Protein AF-A0A1Y5D5D2-F1 (afdb_monomer_lite)

Foldseek 3Di:
DDADDPDPPFQVQAPPHNVQCVVQVVQLVVLQVPDDDDPDDVVVVLVVSCVRGDFRKAFADDCPVVDDPLPQWDWDADPNDIDGRFHFRIKTFSFDPDDDPDDDTQRWIWTWGWDDDPPDTHIHTDHTHGDD

Radius of gyration: 14.89 Å; chains: 1; bounding box: 37×31×40 Å

pLDDT: mean 78.67, std 15.68, range [35.5, 94.69]

Structure (mmCIF, N/CA/C/O backbone):
data_AF-A0A1Y5D5D2-F1
#
_entry.id   AF-A0A1Y5D5D2-F1
#
loop_
_atom_site.group_PDB
_atom_site.id
_atom_site.type_symbol
_atom_site.label_atom_id
_atom_site.label_alt_id
_atom_site.label_comp_id
_atom_site.label_asym_id
_atom_site.label_entity_id
_atom_site.label_seq_id
_atom_site.pdbx_PDB_ins_code
_atom_site.Cartn_x
_atom_site.Cartn_y
_atom_site.Cartn_z
_atom_site.occupancy
_atom_site.B_iso_or_equiv
_atom_site.auth_seq_id
_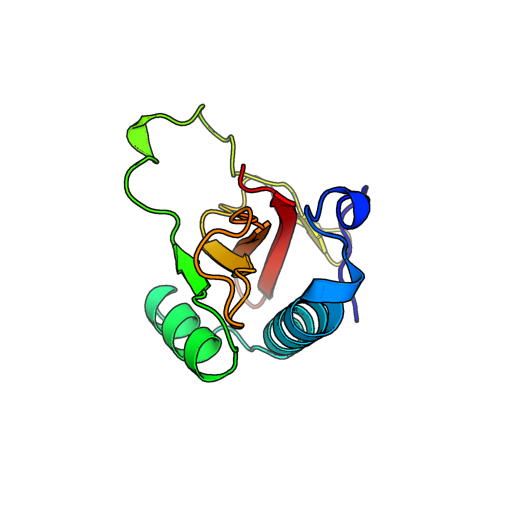atom_site.auth_comp_id
_atom_site.auth_asym_id
_atom_site.auth_atom_id
_atom_site.pdbx_PDB_model_num
ATOM 1 N N . MET A 1 1 ? 0.577 -15.605 4.295 1.00 35.50 1 MET A N 1
ATOM 2 C CA . MET A 1 1 ? 0.179 -14.408 3.522 1.00 35.50 1 MET A CA 1
ATOM 3 C C . MET A 1 1 ? -1.317 -14.503 3.240 1.00 35.50 1 MET A C 1
ATOM 5 O O . MET A 1 1 ? -1.724 -15.475 2.620 1.00 35.50 1 MET A O 1
ATOM 9 N N . GLN A 1 2 ? -2.148 -13.591 3.756 1.00 36.06 2 GLN A N 1
ATOM 10 C CA . GLN A 1 2 ? -3.594 -13.564 3.465 1.00 36.06 2 GLN A CA 1
ATOM 11 C C . GLN A 1 2 ? -3.929 -12.269 2.717 1.00 36.06 2 GLN A C 1
ATOM 13 O O . GLN A 1 2 ? -4.429 -11.311 3.297 1.00 36.06 2 GLN A O 1
ATOM 18 N N . LEU A 1 3 ? -3.606 -12.245 1.425 1.00 41.50 3 LEU A N 1
ATOM 19 C CA . LEU A 1 3 ? -4.071 -11.237 0.475 1.00 41.50 3 LEU A CA 1
ATOM 20 C C . LEU A 1 3 ? -5.254 -11.856 -0.274 1.00 41.50 3 LEU A C 1
ATOM 22 O O . LEU A 1 3 ? -5.054 -12.801 -1.028 1.00 41.50 3 LEU A O 1
ATOM 26 N N . TYR A 1 4 ? -6.476 -11.377 -0.033 1.00 46.34 4 TYR A N 1
ATOM 27 C CA . TYR A 1 4 ? -7.672 -11.906 -0.694 1.00 46.34 4 TYR A CA 1
ATOM 28 C C . TYR A 1 4 ? -8.540 -10.767 -1.238 1.00 46.34 4 TYR A C 1
ATOM 30 O O . TYR A 1 4 ? -9.235 -10.077 -0.494 1.00 46.34 4 TYR A O 1
ATOM 38 N N . TYR A 1 5 ? -8.504 -10.605 -2.561 1.00 46.59 5 TYR A N 1
ATOM 39 C CA . TYR A 1 5 ? -9.561 -9.984 -3.356 1.00 46.59 5 TYR A CA 1
ATOM 40 C C . TYR A 1 5 ? -10.028 -11.013 -4.391 1.00 46.59 5 TYR A C 1
ATOM 42 O O . TYR A 1 5 ? -9.233 -11.844 -4.831 1.00 46.59 5 TYR A O 1
ATOM 50 N N . LYS A 1 6 ? -11.318 -10.976 -4.740 1.00 42.75 6 LYS A N 1
ATOM 51 C CA . LYS A 1 6 ? -12.017 -12.026 -5.500 1.00 42.75 6 LYS A CA 1
ATOM 52 C C . LYS A 1 6 ? -11.448 -12.258 -6.909 1.00 42.75 6 LYS A C 1
ATOM 54 O O . LYS A 1 6 ? -11.594 -13.358 -7.412 1.00 42.75 6 LYS A O 1
ATOM 59 N N . ASP A 1 7 ? -10.713 -11.291 -7.464 1.00 45.25 7 ASP A N 1
ATOM 60 C CA . ASP A 1 7 ? -10.066 -11.393 -8.776 1.00 45.25 7 ASP A CA 1
ATOM 61 C C . ASP A 1 7 ? -8.661 -10.762 -8.765 1.00 45.25 7 ASP A C 1
ATOM 63 O O . ASP A 1 7 ? -8.408 -9.744 -9.414 1.00 45.25 7 ASP A O 1
ATOM 67 N N . PHE A 1 8 ? -7.710 -11.335 -8.018 1.00 52.88 8 PHE A N 1
ATOM 68 C CA . PHE A 1 8 ? -6.298 -10.937 -8.129 1.00 52.88 8 PHE A CA 1
ATOM 69 C C . PHE A 1 8 ? -5.690 -11.466 -9.446 1.00 52.88 8 PHE A C 1
ATOM 71 O O . PHE A 1 8 ? -4.827 -12.336 -9.455 1.00 52.88 8 PHE A O 1
ATOM 78 N N . ASN A 1 9 ? -6.166 -10.945 -10.581 1.00 50.12 9 ASN A N 1
ATOM 79 C CA . ASN A 1 9 ? -5.672 -11.236 -11.931 1.00 50.12 9 ASN A CA 1
ATOM 80 C C . ASN A 1 9 ? -5.053 -9.981 -12.580 1.00 50.12 9 ASN A C 1
ATOM 82 O O . ASN A 1 9 ? -5.263 -9.699 -13.758 1.00 50.12 9 ASN A O 1
ATOM 86 N N . SER A 1 10 ? -4.339 -9.169 -11.788 1.00 60.34 10 SER A N 1
ATOM 87 C CA . SER A 1 10 ? -3.705 -7.931 -12.274 1.00 60.34 10 SER A CA 1
ATOM 88 C C . SER A 1 10 ? -2.182 -8.019 -12.422 1.00 60.34 10 SER A C 1
ATOM 90 O O . SER A 1 10 ? -1.585 -7.099 -12.967 1.00 60.34 10 SER A O 1
ATOM 92 N N . LEU A 1 11 ? -1.526 -9.127 -12.050 1.00 68.44 11 LEU A N 1
ATOM 93 C CA . LEU A 1 11 ? -0.080 -9.275 -12.304 1.00 68.44 11 LEU A CA 1
ATOM 94 C C . LEU A 1 11 ? 0.249 -9.270 -13.808 1.00 68.44 11 LEU A C 1
ATOM 96 O O . LEU A 1 11 ? 1.278 -8.736 -14.212 1.00 68.44 11 LEU A O 1
ATOM 100 N N . SER A 1 12 ? -0.667 -9.768 -14.644 1.00 68.69 12 SER A N 1
ATOM 101 C CA . SER A 1 12 ? -0.599 -9.664 -16.110 1.00 68.69 12 SER A CA 1
ATOM 102 C C . SER A 1 12 ? -0.701 -8.223 -16.631 1.00 68.69 12 SER A C 1
ATOM 104 O O . SER A 1 12 ? -0.326 -7.955 -17.768 1.00 68.69 12 SER A O 1
ATOM 106 N N . LYS A 1 13 ? -1.177 -7.278 -15.807 1.00 72.38 13 LYS A N 1
ATOM 107 C CA . LYS A 1 13 ? -1.308 -5.849 -16.137 1.00 72.38 13 LYS A CA 1
ATOM 108 C C . LYS A 1 13 ? -0.064 -5.033 -15.779 1.00 72.38 13 LYS A C 1
ATOM 110 O O . LYS A 1 13 ? -0.071 -3.814 -15.959 1.00 72.38 13 LYS A O 1
ATOM 115 N N . VAL A 1 14 ? 0.986 -5.668 -15.255 1.00 79.38 14 VAL A N 1
ATOM 116 C CA . VAL A 1 14 ? 2.289 -5.030 -15.032 1.00 79.38 14 VAL A CA 1
ATOM 117 C C . VAL A 1 14 ? 2.975 -4.867 -16.388 1.00 79.38 14 VAL A C 1
ATOM 119 O O . VAL A 1 14 ? 3.454 -5.838 -16.980 1.00 79.38 14 VAL A O 1
ATOM 122 N N . LYS A 1 15 ? 3.010 -3.634 -16.905 1.00 78.00 15 LYS A N 1
ATOM 123 C CA . LYS A 1 15 ? 3.714 -3.341 -18.161 1.00 78.00 15 LYS A CA 1
ATOM 124 C C . LYS A 1 15 ? 5.218 -3.537 -17.983 1.00 78.00 15 LYS A C 1
ATOM 126 O O . LYS A 1 15 ? 5.745 -3.268 -16.909 1.00 78.00 15 LYS A O 1
ATOM 131 N N . GLY A 1 16 ? 5.894 -4.013 -19.025 1.00 75.06 16 GLY A N 1
ATOM 132 C CA . GLY A 1 16 ? 7.308 -4.382 -18.945 1.00 75.06 16 GLY A CA 1
ATOM 133 C C . GLY A 1 16 ? 7.560 -5.747 -18.296 1.00 75.06 16 GLY A C 1
ATOM 134 O O . GLY A 1 16 ? 8.711 -6.142 -18.190 1.00 75.06 16 GLY A O 1
ATOM 135 N N . GLY A 1 17 ? 6.511 -6.485 -17.909 1.00 76.25 17 GLY A N 1
ATOM 136 C CA . GLY A 1 17 ? 6.599 -7.852 -17.394 1.00 76.25 17 GLY A CA 1
ATOM 137 C C . GLY A 1 17 ? 6.779 -7.920 -15.877 1.00 76.25 17 GLY A C 1
ATOM 138 O O . GLY A 1 17 ? 7.669 -7.293 -15.308 1.00 76.25 17 GLY A O 1
ATOM 139 N N . PHE A 1 18 ? 5.953 -8.737 -15.214 1.00 79.62 18 PHE A N 1
ATOM 140 C CA . PHE A 1 18 ? 5.987 -8.935 -13.758 1.00 79.62 18 PHE A CA 1
ATOM 141 C C . PHE A 1 18 ? 7.379 -9.311 -13.229 1.00 79.62 18 PHE A C 1
ATOM 143 O O . PHE A 1 18 ? 7.778 -8.808 -12.184 1.00 79.62 18 PHE A O 1
ATOM 150 N N . GLN A 1 19 ? 8.139 -10.129 -13.966 1.00 80.00 19 GLN A N 1
ATOM 151 C CA . GLN A 1 19 ? 9.483 -10.570 -13.569 1.00 80.00 19 GLN A CA 1
ATOM 152 C C . GLN A 1 19 ? 10.455 -9.420 -13.261 1.00 80.00 19 GLN A C 1
ATOM 154 O O . GLN A 1 19 ? 11.325 -9.581 -12.412 1.00 80.00 19 GLN A O 1
ATOM 159 N N . ASN A 1 20 ? 10.267 -8.257 -13.894 1.00 80.81 20 ASN A N 1
ATOM 160 C CA . ASN A 1 20 ? 11.127 -7.087 -13.721 1.00 80.81 20 ASN A CA 1
ATOM 161 C C . ASN A 1 20 ? 10.798 -6.288 -12.454 1.00 80.81 20 ASN A C 1
ATOM 163 O O . ASN A 1 20 ? 11.606 -5.478 -12.025 1.00 80.81 20 ASN A O 1
ATOM 167 N N . PHE A 1 21 ? 9.628 -6.525 -11.855 1.00 82.50 21 PHE A N 1
ATOM 168 C CA . PHE A 1 21 ? 9.150 -5.829 -10.656 1.00 82.50 21 PHE A CA 1
ATOM 169 C C . PHE A 1 21 ? 8.836 -6.795 -9.507 1.00 82.50 21 PHE A C 1
ATOM 171 O O . PHE A 1 21 ? 8.300 -6.391 -8.474 1.00 82.50 21 PHE A O 1
ATOM 178 N N . GLN A 1 22 ? 9.090 -8.096 -9.687 1.00 86.44 22 GLN A N 1
ATOM 179 C CA . GLN A 1 22 ? 8.637 -9.133 -8.760 1.00 86.44 22 GLN A CA 1
ATOM 180 C C . GLN A 1 22 ? 9.227 -8.944 -7.362 1.00 86.44 22 GLN A C 1
ATOM 182 O O . GLN A 1 22 ? 8.522 -9.124 -6.372 1.00 86.44 22 GLN A O 1
ATOM 187 N N . LYS A 1 23 ? 10.502 -8.547 -7.273 1.00 86.75 23 LYS A N 1
ATOM 188 C CA . LYS A 1 23 ? 11.209 -8.365 -6.003 1.00 86.75 23 LYS A CA 1
ATOM 189 C C . LYS A 1 23 ? 10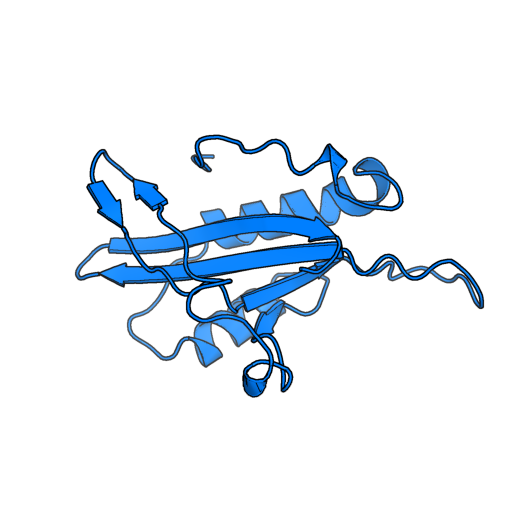.605 -7.194 -5.237 1.00 86.75 23 LYS A C 1
ATOM 191 O O . LYS A 1 23 ? 10.321 -7.308 -4.050 1.00 86.75 23 LYS A O 1
ATOM 196 N N . GLU A 1 24 ? 10.354 -6.096 -5.929 1.00 88.44 24 GLU A N 1
ATOM 197 C CA . GLU A 1 24 ? 9.805 -4.851 -5.407 1.00 88.44 24 GLU A CA 1
ATOM 198 C C . GLU A 1 24 ? 8.352 -5.053 -4.966 1.00 88.44 24 GLU A C 1
ATOM 200 O O . GLU A 1 24 ? 7.979 -4.628 -3.874 1.00 88.44 24 GLU A O 1
ATOM 205 N N . ILE A 1 25 ? 7.550 -5.755 -5.777 1.00 89.50 25 ILE A N 1
ATOM 206 C CA . ILE A 1 25 ? 6.168 -6.126 -5.452 1.00 89.50 25 ILE A CA 1
ATOM 207 C C . ILE A 1 25 ? 6.142 -7.019 -4.209 1.00 89.50 25 ILE A C 1
ATOM 209 O O . ILE A 1 25 ? 5.407 -6.727 -3.267 1.00 89.50 25 ILE A O 1
ATOM 213 N N . VAL A 1 26 ? 6.941 -8.090 -4.178 1.00 90.31 26 VAL A N 1
ATOM 214 C CA . VAL A 1 26 ? 6.980 -9.022 -3.041 1.00 90.31 26 VAL A CA 1
ATOM 215 C C . VAL A 1 26 ? 7.452 -8.315 -1.775 1.00 90.31 26 VAL A C 1
ATOM 217 O O . VAL A 1 26 ? 6.801 -8.450 -0.741 1.00 90.31 26 VAL A O 1
ATOM 220 N N . ASN A 1 27 ? 8.517 -7.513 -1.852 1.00 91.19 27 ASN A N 1
ATOM 221 C CA .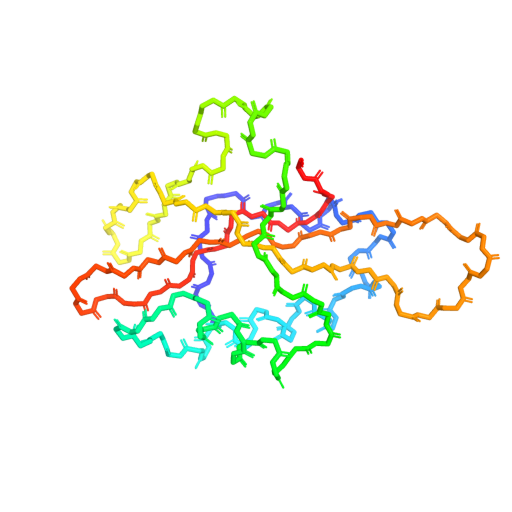 ASN A 1 27 ? 9.019 -6.748 -0.712 1.00 91.19 27 ASN A CA 1
ATOM 222 C C . ASN A 1 27 ? 7.969 -5.766 -0.188 1.00 91.19 27 ASN A C 1
ATOM 224 O O . ASN A 1 27 ? 7.735 -5.714 1.016 1.00 91.19 27 ASN A O 1
ATOM 228 N N . PHE A 1 28 ? 7.289 -5.032 -1.073 1.00 93.25 28 PHE A N 1
ATOM 229 C CA . PHE A 1 28 ? 6.238 -4.103 -0.670 1.00 93.25 28 PHE A CA 1
ATOM 230 C C . PHE A 1 28 ? 5.071 -4.826 0.015 1.00 93.25 28 PHE A C 1
ATOM 232 O O . PHE A 1 28 ? 4.675 -4.459 1.121 1.00 93.25 28 PHE A O 1
ATOM 239 N N . LEU A 1 29 ? 4.554 -5.898 -0.594 1.00 92.06 29 LEU A N 1
ATOM 240 C CA . LEU A 1 29 ? 3.456 -6.685 -0.026 1.00 92.06 29 LEU A CA 1
ATOM 241 C C . LEU A 1 29 ? 3.841 -7.338 1.306 1.00 92.06 29 LEU A C 1
ATOM 243 O O . LEU A 1 29 ? 3.020 -7.386 2.223 1.00 92.06 29 LEU A O 1
ATOM 247 N N . HIS A 1 30 ? 5.082 -7.809 1.429 1.00 92.25 30 HIS A N 1
ATOM 248 C CA . HIS A 1 30 ? 5.619 -8.335 2.677 1.00 92.25 30 HIS A CA 1
ATOM 249 C C . HIS A 1 30 ? 5.654 -7.248 3.755 1.00 92.25 30 HIS A C 1
ATOM 251 O O . HIS A 1 30 ? 5.106 -7.455 4.838 1.00 92.25 30 HIS A O 1
ATOM 257 N N . THR A 1 31 ? 6.212 -6.073 3.445 1.00 93.88 31 THR A N 1
ATOM 258 C CA . THR A 1 31 ? 6.230 -4.922 4.354 1.00 93.88 31 THR A CA 1
ATOM 259 C C . THR A 1 31 ? 4.826 -4.590 4.842 1.00 93.88 31 THR A C 1
ATOM 261 O O . THR A 1 31 ? 4.616 -4.541 6.048 1.00 93.88 31 THR A O 1
ATOM 264 N N . LEU A 1 32 ? 3.841 -4.458 3.947 1.00 92.88 32 LEU A N 1
ATOM 265 C CA . LEU A 1 32 ? 2.462 -4.150 4.341 1.00 92.88 32 LEU A CA 1
ATOM 266 C C . LEU A 1 32 ? 1.802 -5.256 5.175 1.00 92.88 32 LEU A C 1
ATOM 268 O O . LEU A 1 32 ? 1.022 -4.961 6.077 1.00 92.88 32 LEU A O 1
ATOM 272 N N . ASN A 1 33 ? 2.096 -6.528 4.892 1.00 89.38 33 ASN A N 1
ATOM 273 C CA . ASN A 1 33 ? 1.510 -7.656 5.617 1.00 89.38 33 ASN A CA 1
ATOM 274 C C . ASN A 1 33 ? 1.944 -7.697 7.093 1.00 89.38 33 ASN A C 1
ATOM 276 O O . ASN A 1 33 ? 1.167 -8.148 7.937 1.00 89.38 33 ASN A O 1
ATOM 280 N N . PHE A 1 34 ? 3.161 -7.238 7.391 1.00 89.62 34 PHE A N 1
ATOM 281 C CA . PHE A 1 34 ? 3.719 -7.176 8.746 1.00 89.62 34 PHE A CA 1
ATOM 282 C C . PHE A 1 34 ? 3.710 -5.769 9.348 1.00 89.62 34 PHE A C 1
ATOM 284 O O . PHE A 1 34 ? 4.157 -5.582 10.476 1.00 89.62 34 PHE A O 1
ATOM 291 N N . PHE A 1 35 ? 3.198 -4.782 8.617 1.00 91.25 35 PHE A N 1
ATOM 292 C CA . PHE A 1 35 ? 3.051 -3.431 9.124 1.00 91.25 35 PHE A CA 1
ATOM 293 C C . PHE A 1 35 ? 1.862 -3.357 10.089 1.00 91.25 35 PHE A C 1
ATOM 295 O O . PHE A 1 35 ? 0.728 -3.704 9.740 1.00 91.25 35 PHE A O 1
ATOM 302 N N . GLU A 1 36 ? 2.113 -2.889 11.307 1.00 90.94 36 GLU A N 1
ATOM 303 C CA . GLU A 1 36 ? 1.074 -2.623 12.296 1.00 90.94 36 GLU A CA 1
ATOM 304 C C . GLU A 1 36 ? 0.643 -1.166 12.179 1.00 90.94 36 GLU A C 1
ATOM 306 O O . GLU A 1 36 ? 1.433 -0.274 12.450 1.00 90.94 36 GLU A O 1
ATOM 311 N N . LEU A 1 37 ? -0.607 -0.909 11.776 1.00 90.81 37 LEU A N 1
ATOM 312 C CA . LEU A 1 37 ? -1.096 0.470 11.782 1.00 90.81 37 LEU A CA 1
ATOM 313 C C . LEU A 1 37 ? -1.284 0.948 13.223 1.00 90.81 37 LEU A C 1
ATOM 315 O O . LEU A 1 37 ? -1.811 0.229 14.082 1.00 90.81 37 LEU A O 1
ATOM 319 N N . HIS A 1 38 ? -0.977 2.210 13.453 1.00 88.25 38 HIS A N 1
ATOM 320 C CA . HIS A 1 38 ? -1.212 2.912 14.701 1.00 88.25 38 HIS A CA 1
ATOM 321 C C . HIS A 1 38 ? -2.555 3.663 14.656 1.00 88.25 38 HIS A C 1
ATOM 323 O O . HIS A 1 38 ? -3.238 3.715 13.633 1.00 88.25 38 HIS A O 1
ATOM 329 N N . ASP A 1 39 ? -3.014 4.202 15.788 1.00 83.75 39 ASP A N 1
ATOM 330 C CA . ASP A 1 39 ? -4.193 5.098 15.808 1.00 83.75 39 ASP A CA 1
ATOM 331 C C . ASP A 1 39 ? -3.852 6.532 15.356 1.00 83.75 39 ASP A C 1
ATOM 333 O O . ASP A 1 39 ? -4.706 7.413 15.386 1.00 83.75 39 ASP A O 1
ATOM 337 N N . GLY A 1 40 ? -2.611 6.753 14.905 1.00 81.19 40 GLY A N 1
ATOM 338 C CA . GLY A 1 40 ? -2.111 8.028 14.402 1.00 81.19 40 GLY A CA 1
ATOM 339 C C . GLY A 1 40 ? -2.522 8.351 12.964 1.00 81.19 40 GLY A C 1
ATOM 340 O O . GLY A 1 40 ? -3.368 7.687 12.341 1.00 81.19 40 GLY A O 1
ATOM 341 N N . SER A 1 41 ? -1.899 9.402 12.434 1.00 88.31 41 SER A N 1
ATOM 342 C CA . SER A 1 41 ? -2.191 9.923 11.100 1.00 88.31 41 SER A CA 1
ATOM 343 C C . SER A 1 41 ? -1.740 8.948 10.012 1.00 88.31 41 SER A C 1
ATOM 345 O O . SER A 1 41 ? -0.726 8.272 10.151 1.00 88.31 41 SER A O 1
ATOM 347 N N . ILE A 1 42 ? -2.469 8.874 8.892 1.00 89.50 42 ILE A N 1
ATOM 348 C CA . ILE A 1 42 ? -2.061 8.023 7.758 1.00 89.50 42 ILE A CA 1
ATOM 349 C C . ILE A 1 42 ? -0.723 8.509 7.169 1.00 89.50 42 ILE A C 1
ATOM 351 O O . ILE A 1 42 ? 0.056 7.713 6.657 1.00 89.50 42 ILE A O 1
ATOM 355 N N . GLN A 1 43 ? -0.431 9.803 7.274 1.00 90.81 43 GLN A N 1
ATOM 356 C CA . GLN A 1 43 ? 0.808 10.416 6.805 1.00 90.81 43 GLN A CA 1
ATOM 357 C C . GLN A 1 43 ? 2.039 9.871 7.543 1.00 90.81 43 GLN A C 1
ATOM 359 O O . GLN A 1 43 ? 3.067 9.630 6.909 1.00 90.81 43 GLN A O 1
ATOM 364 N N . GLU A 1 44 ? 1.936 9.634 8.853 1.00 91.88 44 GLU A N 1
ATOM 365 C CA . GLU A 1 44 ? 2.991 8.976 9.633 1.00 91.88 44 GLU A CA 1
ATOM 366 C C . GLU A 1 44 ? 3.182 7.524 9.182 1.00 91.88 44 GLU A C 1
ATOM 368 O O . GLU A 1 44 ? 4.311 7.138 8.881 1.00 91.88 44 GLU A O 1
ATOM 373 N N . GLU A 1 45 ? 2.093 6.765 8.993 1.00 93.56 45 GLU A N 1
ATOM 374 C CA . GLU A 1 45 ? 2.167 5.385 8.476 1.00 93.56 45 GLU A CA 1
ATOM 375 C C . GLU A 1 45 ? 2.867 5.344 7.112 1.00 93.56 45 GLU A C 1
ATOM 377 O O . GLU A 1 45 ? 3.721 4.502 6.848 1.00 93.56 45 GLU A O 1
ATOM 382 N N . VAL A 1 46 ? 2.527 6.286 6.226 1.00 94.12 46 VAL A N 1
ATOM 383 C CA . VAL A 1 46 ? 3.132 6.410 4.896 1.00 94.12 46 VAL A CA 1
ATOM 384 C C . VAL A 1 46 ? 4.623 6.715 5.009 1.00 94.12 46 VAL A C 1
ATOM 386 O O . VAL A 1 46 ? 5.416 6.127 4.273 1.00 94.12 46 VAL A O 1
ATOM 389 N N . LYS A 1 47 ? 5.035 7.601 5.922 1.00 93.81 47 LYS A N 1
ATOM 390 C CA . LYS A 1 47 ? 6.452 7.912 6.161 1.00 93.81 47 LYS A CA 1
ATOM 391 C C . LYS A 1 47 ? 7.217 6.681 6.656 1.00 93.81 47 LYS A C 1
ATOM 393 O O . LYS A 1 47 ? 8.314 6.414 6.170 1.00 93.81 47 LYS A O 1
ATOM 398 N N . GLU A 1 48 ? 6.635 5.914 7.571 1.00 94.62 48 GLU A N 1
ATOM 399 C CA . GLU A 1 48 ? 7.249 4.691 8.093 1.00 94.62 48 GLU A CA 1
ATOM 400 C C . GLU A 1 48 ? 7.329 3.568 7.059 1.00 94.62 48 GLU A C 1
ATOM 402 O O . GLU A 1 48 ? 8.343 2.873 6.981 1.00 94.62 48 GLU A O 1
ATOM 407 N N . ILE A 1 49 ? 6.283 3.392 6.247 1.00 94.69 49 ILE A N 1
ATOM 408 C CA . ILE A 1 49 ? 6.290 2.430 5.143 1.00 94.69 49 ILE A CA 1
ATOM 409 C C . ILE A 1 49 ? 7.367 2.825 4.131 1.00 94.69 49 ILE A C 1
ATOM 411 O O . ILE A 1 49 ? 8.161 1.967 3.757 1.00 94.69 49 ILE A O 1
ATOM 415 N N . ASN A 1 50 ? 7.452 4.106 3.744 1.00 94.19 50 ASN A N 1
ATOM 416 C CA . ASN A 1 50 ? 8.486 4.611 2.829 1.00 94.19 50 ASN A CA 1
ATOM 417 C C . ASN A 1 50 ? 9.907 4.304 3.308 1.00 94.19 50 ASN A C 1
ATOM 419 O O . ASN A 1 50 ? 10.759 3.965 2.497 1.00 94.19 50 ASN A O 1
ATOM 423 N N . ALA A 1 51 ? 10.164 4.370 4.617 1.00 94.25 51 ALA A N 1
ATOM 424 C CA . ALA A 1 51 ? 11.476 4.049 5.178 1.00 94.25 51 ALA A CA 1
ATOM 425 C C . ALA A 1 51 ? 11.872 2.562 5.028 1.00 94.25 51 ALA A C 1
ATOM 427 O O . ALA A 1 51 ? 13.031 2.215 5.241 1.00 94.25 51 ALA A O 1
ATOM 428 N N . LYS A 1 52 ? 10.922 1.680 4.684 1.00 93.69 52 LYS A N 1
ATOM 429 C CA . LYS A 1 52 ? 11.094 0.218 4.593 1.00 93.69 52 LYS A CA 1
ATOM 430 C C . LYS A 1 52 ? 11.020 -0.319 3.159 1.00 93.69 52 LYS A C 1
ATOM 432 O O . LYS A 1 52 ? 11.102 -1.531 2.963 1.00 93.69 52 LYS A O 1
ATOM 437 N N . VAL A 1 53 ? 10.796 0.537 2.165 1.00 91.56 53 VAL A N 1
ATOM 438 C CA . VAL A 1 53 ? 10.531 0.134 0.773 1.00 91.56 53 VAL A CA 1
ATOM 439 C C . VAL A 1 53 ? 11.451 0.888 -0.184 1.00 91.56 53 VAL A C 1
ATOM 441 O O . VAL A 1 53 ? 12.069 1.880 0.187 1.00 91.56 53 VAL A O 1
ATOM 444 N N . THR A 1 54 ? 11.587 0.393 -1.413 1.00 88.50 54 THR A N 1
ATOM 445 C CA . THR A 1 54 ? 12.583 0.905 -2.368 1.00 88.50 54 THR A CA 1
ATOM 446 C C . THR A 1 54 ? 12.073 2.057 -3.224 1.00 88.50 54 THR A C 1
ATOM 448 O O . THR A 1 54 ? 12.863 2.897 -3.643 1.00 88.50 54 THR A O 1
ATOM 451 N N . HIS A 1 55 ? 10.767 2.115 -3.485 1.00 88.62 55 HIS A N 1
ATOM 452 C CA . HIS A 1 55 ? 10.153 3.191 -4.261 1.00 88.62 55 HIS A CA 1
ATOM 453 C C . HIS A 1 55 ? 9.260 4.090 -3.412 1.00 88.62 55 HIS A C 1
ATOM 455 O O . HIS A 1 55 ? 8.906 3.783 -2.278 1.00 88.62 55 HIS A O 1
ATOM 461 N N . VAL A 1 56 ? 8.839 5.206 -4.002 1.00 91.38 56 VAL A N 1
ATOM 462 C CA . VAL A 1 56 ? 7.923 6.133 -3.343 1.00 91.38 56 VAL A CA 1
ATOM 463 C C . VAL A 1 56 ? 6.554 5.477 -3.154 1.00 91.38 56 VAL A C 1
ATOM 465 O O . VAL A 1 56 ? 5.891 5.087 -4.119 1.00 91.38 56 VAL A O 1
ATOM 468 N N . PHE A 1 57 ? 6.115 5.414 -1.902 1.00 93.38 57 PHE A N 1
ATOM 469 C CA . PHE A 1 57 ? 4.744 5.166 -1.488 1.00 93.38 57 PHE A CA 1
ATOM 470 C C . PHE A 1 57 ? 4.096 6.500 -1.111 1.00 93.38 57 PHE A C 1
ATOM 472 O O . PHE A 1 57 ? 4.516 7.158 -0.164 1.00 93.38 57 PHE A O 1
ATOM 479 N N . CYS A 1 58 ? 3.095 6.955 -1.851 1.00 90.88 58 CYS A N 1
ATOM 480 C CA . CYS A 1 58 ? 2.480 8.250 -1.574 1.00 90.88 58 CYS A CA 1
ATOM 481 C C . CYS A 1 58 ? 0.983 8.237 -1.825 1.00 90.88 58 CYS A C 1
ATOM 483 O O . CYS A 1 58 ? 0.452 7.345 -2.482 1.00 90.88 58 CYS A O 1
ATOM 485 N N . GLU A 1 59 ? 0.307 9.252 -1.307 1.00 87.81 59 GLU A N 1
ATOM 486 C CA . GLU A 1 59 ? -1.041 9.564 -1.748 1.00 87.81 59 GLU A CA 1
ATOM 487 C C . GLU A 1 59 ? -1.018 9.995 -3.218 1.00 87.81 59 GLU A C 1
ATOM 489 O O . GLU A 1 59 ? -0.068 10.616 -3.709 1.00 87.81 59 GLU A O 1
ATOM 494 N N . GLU A 1 60 ? -2.072 9.654 -3.935 1.00 78.50 60 GLU A N 1
ATOM 495 C CA . GLU A 1 60 ? -2.251 10.052 -5.309 1.00 78.50 60 GLU A CA 1
ATOM 496 C C . GLU A 1 60 ? -2.548 11.560 -5.393 1.00 78.50 60 GLU A C 1
ATOM 498 O O . GLU A 1 60 ? -3.482 12.068 -4.772 1.00 78.50 60 GLU A O 1
ATOM 503 N N . GLY A 1 61 ? -1.717 12.282 -6.154 1.00 68.62 61 GLY A N 1
ATOM 504 C CA . GLY A 1 61 ? -1.726 13.748 -6.234 1.00 68.62 61 GLY A CA 1
ATOM 505 C C . GLY A 1 61 ? -2.905 14.383 -6.996 1.00 68.62 61 GLY A C 1
ATOM 506 O O . GLY A 1 61 ? -3.910 13.742 -7.298 1.00 68.62 61 GLY A O 1
ATOM 507 N N . GLY A 1 62 ? -2.742 15.676 -7.328 1.00 54.09 62 GLY A N 1
ATOM 508 C CA . GLY A 1 62 ? -3.749 16.689 -7.720 1.00 54.09 62 GLY A CA 1
ATOM 509 C C . GLY A 1 62 ? -4.702 16.443 -8.904 1.00 54.09 62 GLY A C 1
ATOM 510 O O . GLY A 1 62 ? -5.359 17.381 -9.345 1.00 54.09 62 GLY A O 1
ATOM 511 N N . ALA A 1 63 ? -4.834 15.214 -9.400 1.00 54.41 63 ALA A N 1
ATOM 512 C CA . ALA A 1 63 ? -5.903 14.812 -10.317 1.00 54.41 63 ALA A CA 1
ATOM 513 C C . ALA A 1 63 ? -7.180 14.336 -9.593 1.00 54.41 63 ALA A C 1
ATOM 515 O O . ALA A 1 63 ? -8.144 13.964 -10.260 1.00 54.41 63 ALA A O 1
ATOM 516 N N . LYS A 1 64 ? -7.224 14.384 -8.250 1.00 56.78 64 LYS A N 1
ATOM 517 C CA . LYS A 1 64 ? -8.410 14.018 -7.447 1.00 56.78 64 LYS A CA 1
ATOM 518 C C . LYS A 1 64 ? -9.701 14.700 -7.914 1.00 56.78 64 LYS A C 1
ATOM 520 O O . LYS A 1 64 ? -10.756 14.083 -7.886 1.00 56.78 64 LYS A O 1
ATOM 525 N N . SER A 1 65 ? -9.614 15.944 -8.390 1.00 55.31 65 SER A N 1
ATOM 526 C CA . SER A 1 65 ? -10.760 16.720 -8.882 1.00 55.31 65 SER A CA 1
ATOM 527 C C . SER A 1 65 ? -11.296 16.279 -10.249 1.00 55.31 65 SER A C 1
ATOM 529 O O . SER A 1 65 ? -12.355 16.751 -10.653 1.00 55.31 65 SER A O 1
ATOM 531 N N . LYS A 1 66 ? -10.584 15.405 -10.974 1.00 62.78 66 LYS A N 1
ATOM 532 C CA . LYS A 1 66 ? -10.968 14.928 -12.314 1.00 62.78 66 LYS A CA 1
ATOM 533 C C . LYS A 1 66 ? -11.527 13.501 -12.332 1.00 62.78 66 LYS A C 1
ATOM 535 O O . LYS A 1 66 ? -11.954 13.058 -13.394 1.00 62.78 66 LYS A O 1
ATOM 540 N N . ARG A 1 67 ? -11.497 12.779 -11.207 1.00 66.56 67 ARG A N 1
ATOM 541 C CA . ARG A 1 67 ? -11.960 11.384 -11.139 1.00 66.56 67 ARG A CA 1
ATOM 542 C C . ARG A 1 67 ? -13.467 11.281 -11.024 1.00 66.56 67 ARG A C 1
ATOM 544 O O . ARG A 1 67 ? -14.122 12.163 -10.466 1.00 66.56 67 ARG A O 1
ATOM 551 N N . ALA A 1 68 ? -13.996 10.162 -11.507 1.00 69.56 68 ALA A N 1
ATOM 552 C CA . ALA A 1 68 ? -15.376 9.811 -11.232 1.00 69.56 68 ALA A CA 1
ATOM 553 C C . ALA A 1 68 ? -15.553 9.564 -9.726 1.00 69.56 68 ALA A C 1
ATOM 555 O O . ALA A 1 68 ? -14.645 9.094 -9.030 1.00 69.56 68 ALA A O 1
ATOM 556 N N . GLN A 1 69 ? -16.740 9.882 -9.212 1.00 67.44 69 GLN A N 1
ATOM 557 C CA . GLN A 1 69 ? -17.079 9.592 -7.826 1.00 67.44 69 GLN A CA 1
ATOM 558 C C . GLN A 1 69 ? -16.890 8.086 -7.554 1.00 67.44 69 GLN A C 1
ATOM 560 O O . GLN A 1 69 ? -17.332 7.249 -8.333 1.00 67.44 69 GLN A O 1
ATOM 565 N N . ASP A 1 70 ? -16.207 7.756 -6.454 1.00 72.56 70 ASP A N 1
ATOM 566 C CA . ASP A 1 70 ? -15.964 6.384 -5.973 1.00 72.56 70 ASP A CA 1
ATOM 567 C C . ASP A 1 70 ? -15.030 5.507 -6.833 1.00 72.56 70 ASP A C 1
ATOM 569 O O . ASP A 1 70 ? -14.836 4.330 -6.528 1.00 72.56 70 ASP A O 1
ATOM 573 N N . G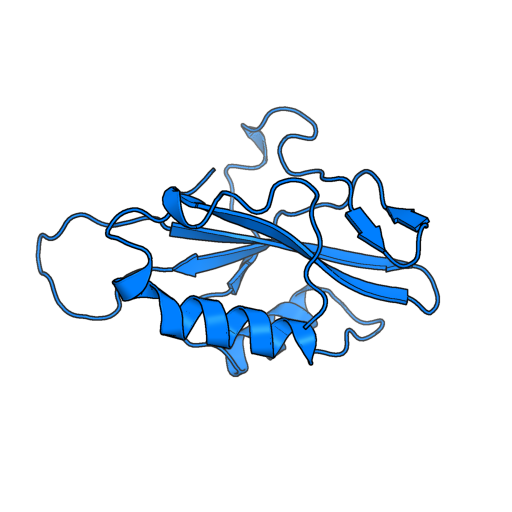LU A 1 71 ? -14.347 6.077 -7.830 1.00 73.88 71 GLU A N 1
ATOM 574 C CA . GLU A 1 71 ? -13.444 5.346 -8.734 1.00 73.88 71 GLU A CA 1
ATOM 575 C C . GLU A 1 71 ? -12.345 4.550 -8.007 1.00 73.88 71 GLU A C 1
ATOM 577 O O . GLU A 1 71 ? -11.985 3.450 -8.433 1.00 73.88 71 GLU A O 1
ATOM 582 N N . LEU A 1 72 ? -11.865 5.058 -6.868 1.00 77.19 72 LEU A N 1
ATOM 583 C CA . LEU A 1 72 ? -10.846 4.424 -6.019 1.00 77.19 72 LEU A CA 1
ATOM 584 C C . LEU A 1 72 ? -11.403 3.826 -4.733 1.00 77.19 72 LEU A C 1
ATOM 586 O O . LEU A 1 72 ? -10.644 3.325 -3.903 1.00 77.19 72 LEU A O 1
ATOM 590 N N . LYS A 1 73 ? -12.721 3.865 -4.548 1.00 83.25 73 LYS A N 1
ATOM 591 C CA . LYS A 1 73 ? -13.344 3.174 -3.430 1.00 83.25 73 LYS A CA 1
ATOM 592 C C . LYS A 1 73 ? -13.514 1.704 -3.790 1.00 83.25 73 LYS A C 1
ATOM 594 O O . LYS A 1 73 ? -13.963 1.352 -4.885 1.00 83.25 73 LYS A O 1
ATOM 599 N N . ARG A 1 74 ? -13.103 0.824 -2.881 1.00 85.31 74 ARG A N 1
ATOM 600 C CA . ARG A 1 74 ? -13.159 -0.629 -3.083 1.00 85.31 74 ARG A CA 1
ATOM 601 C C . ARG A 1 74 ? -13.789 -1.330 -1.894 1.00 85.31 74 ARG A C 1
ATOM 603 O O . ARG A 1 74 ? -13.789 -0.833 -0.767 1.00 85.31 74 ARG A O 1
ATOM 610 N N . GLU A 1 75 ? 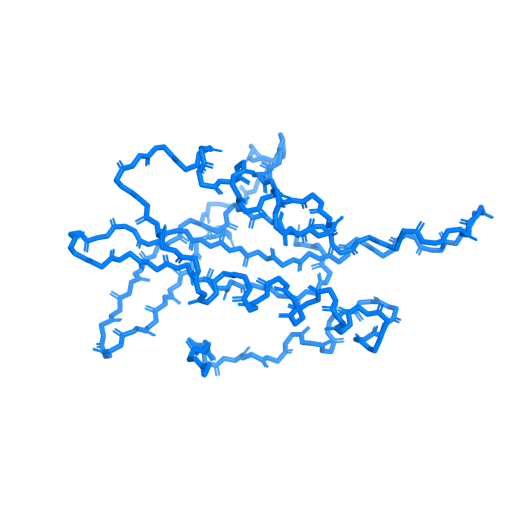-14.344 -2.499 -2.182 1.00 85.19 75 GLU A N 1
ATOM 611 C CA . GLU A 1 75 ? -14.884 -3.402 -1.178 1.00 85.19 75 GLU A CA 1
ATOM 612 C C . GLU A 1 75 ? -13.847 -4.472 -0.844 1.00 85.19 75 GLU A C 1
ATOM 614 O O . GLU A 1 75 ? -13.306 -5.118 -1.737 1.00 85.19 75 GLU A O 1
ATOM 619 N N . PHE A 1 76 ? -13.594 -4.693 0.440 1.00 83.94 76 PHE A N 1
ATOM 620 C CA . PHE A 1 76 ? -12.697 -5.742 0.917 1.00 83.94 76 PHE A CA 1
ATOM 621 C C . PHE A 1 76 ? -13.460 -6.724 1.797 1.00 83.94 76 PHE A C 1
ATOM 623 O O . PHE A 1 76 ? -14.351 -6.330 2.545 1.00 83.94 76 PHE A O 1
ATOM 630 N N . ILE A 1 77 ? -13.107 -8.006 1.736 1.00 82.38 77 ILE A N 1
ATOM 631 C CA . ILE A 1 77 ? -13.677 -9.033 2.612 1.00 82.38 77 ILE A CA 1
ATOM 632 C C . ILE A 1 77 ? -12.556 -9.574 3.493 1.00 82.38 77 ILE A C 1
ATOM 634 O O . ILE A 1 77 ? -11.558 -10.085 2.994 1.00 82.38 77 ILE A O 1
ATOM 638 N N . PHE A 1 78 ? -12.721 -9.478 4.811 1.00 79.44 78 PHE A N 1
ATOM 639 C CA . PHE A 1 78 ? -11.777 -10.028 5.783 1.00 79.44 78 PHE A CA 1
ATOM 640 C C . PHE A 1 78 ? -12.536 -10.706 6.922 1.00 79.44 78 PHE A C 1
ATOM 642 O O . PHE A 1 78 ? -13.429 -10.106 7.515 1.00 79.44 78 PHE A O 1
ATOM 649 N N . LYS A 1 79 ? -12.195 -11.968 7.226 1.00 82.94 79 LYS A N 1
ATOM 650 C CA . LYS A 1 79 ? -12.888 -12.801 8.233 1.00 82.94 79 LYS A CA 1
ATOM 651 C C . LYS A 1 79 ? -14.420 -12.793 8.065 1.00 82.94 79 LYS A C 1
ATOM 653 O O . LYS A 1 79 ? -15.148 -12.553 9.022 1.00 82.94 79 LYS A O 1
ATOM 658 N N . ASN A 1 80 ? -14.896 -12.994 6.832 1.00 81.62 80 ASN A N 1
ATOM 659 C CA . ASN A 1 80 ? -16.315 -12.935 6.439 1.00 81.62 80 ASN A CA 1
ATOM 660 C C . ASN A 1 80 ? -17.022 -11.590 6.694 1.00 81.62 80 ASN A C 1
ATOM 662 O O . ASN A 1 80 ? -18.231 -11.488 6.499 1.00 81.62 80 ASN A O 1
ATOM 666 N N . LYS A 1 81 ? -16.291 -10.536 7.075 1.00 83.75 81 LYS A N 1
ATOM 667 C CA . LYS A 1 81 ? -16.818 -9.178 7.195 1.00 83.75 81 LYS A CA 1
ATOM 668 C C . LYS A 1 81 ? -16.477 -8.370 5.948 1.00 83.75 81 LYS A C 1
ATOM 670 O O . LYS A 1 81 ? -15.334 -8.369 5.492 1.00 83.75 81 LYS A O 1
ATOM 675 N N . LYS A 1 82 ? -17.483 -7.677 5.413 1.00 86.06 82 LYS A N 1
ATOM 676 C CA . LYS A 1 82 ? -17.351 -6.754 4.285 1.00 86.06 82 LYS A CA 1
ATOM 677 C C . LYS A 1 82 ? -16.955 -5.361 4.785 1.00 86.06 82 LYS A C 1
ATOM 679 O O . LYS A 1 82 ? -17.568 -4.834 5.712 1.00 86.06 82 LYS A O 1
ATOM 684 N N . TYR A 1 83 ? -15.948 -4.776 4.151 1.00 85.69 83 TYR A N 1
ATOM 685 C CA . TYR A 1 83 ? -15.475 -3.408 4.340 1.00 85.69 83 TYR A CA 1
ATOM 686 C C . TYR A 1 83 ? -15.723 -2.664 3.037 1.00 85.69 83 TYR A C 1
ATOM 688 O O . TYR A 1 83 ? -14.950 -2.789 2.091 1.00 85.69 83 TYR A O 1
ATOM 696 N N . SER A 1 84 ? -16.847 -1.960 2.970 1.00 87.38 84 SER A N 1
ATOM 697 C CA . SER A 1 84 ? -17.243 -1.204 1.784 1.00 87.38 84 SER A CA 1
ATOM 698 C C . SER A 1 84 ? -16.608 0.183 1.771 1.00 87.38 84 SER A C 1
ATOM 700 O O . SER A 1 84 ? -16.290 0.733 2.825 1.00 87.38 84 SER A O 1
ATOM 702 N N . ASN A 1 85 ? -16.500 0.772 0.580 1.00 83.75 85 ASN A N 1
ATOM 703 C CA . ASN A 1 85 ? -16.103 2.167 0.382 1.00 83.75 85 ASN A CA 1
ATOM 704 C C . ASN A 1 85 ? -14.725 2.538 0.959 1.00 83.75 85 ASN A C 1
ATOM 706 O O . ASN A 1 85 ? -14.503 3.685 1.346 1.00 83.75 85 ASN A O 1
ATOM 710 N N . VAL A 1 86 ? -13.790 1.584 1.013 1.00 86.12 86 VAL A N 1
ATOM 711 C CA . VAL A 1 86 ? -12.424 1.847 1.476 1.00 86.12 86 VAL A CA 1
ATOM 712 C C . VAL A 1 86 ? -11.716 2.703 0.435 1.00 86.12 86 VAL A C 1
ATOM 714 O O . VAL A 1 86 ? -11.646 2.316 -0.728 1.00 86.12 86 VAL A O 1
ATOM 717 N N . ASN A 1 87 ? -11.205 3.859 0.859 1.00 87.31 87 ASN A N 1
ATOM 718 C CA . ASN A 1 87 ? -10.476 4.776 -0.006 1.00 87.31 87 ASN A CA 1
ATOM 719 C C . ASN A 1 87 ? -9.076 4.224 -0.325 1.00 87.31 87 ASN A C 1
ATOM 721 O O . ASN A 1 87 ? -8.272 4.039 0.592 1.00 87.31 87 ASN A O 1
ATOM 725 N N . CYS A 1 88 ? -8.787 3.971 -1.604 1.00 87.38 88 CYS A N 1
ATOM 726 C CA . CYS A 1 88 ? -7.524 3.391 -2.066 1.00 87.38 88 CYS A CA 1
ATOM 727 C C . CYS A 1 88 ? -6.635 4.385 -2.830 1.00 87.38 88 CYS A C 1
ATOM 729 O O . CYS A 1 88 ? -6.050 4.048 -3.855 1.00 87.38 88 CYS A O 1
ATOM 731 N N . GLU A 1 89 ? -6.544 5.615 -2.328 1.00 88.62 89 GLU A N 1
ATOM 732 C CA . GLU A 1 89 ? -5.758 6.708 -2.916 1.00 88.62 89 GLU A CA 1
ATOM 733 C C . GLU A 1 89 ? -4.245 6.603 -2.697 1.00 88.62 89 GLU A C 1
ATOM 735 O O . GLU A 1 89 ? -3.507 7.429 -3.218 1.00 88.62 89 GLU A O 1
ATOM 740 N N . PHE A 1 90 ? -3.747 5.632 -1.936 1.00 92.00 90 PHE A N 1
ATOM 741 C CA . PHE A 1 90 ? -2.310 5.498 -1.717 1.00 92.00 90 PHE A CA 1
ATOM 742 C C . PHE A 1 90 ? -1.716 4.529 -2.720 1.00 92.00 90 PHE A C 1
ATOM 744 O O . PHE A 1 90 ? -2.268 3.453 -2.941 1.00 92.00 90 PHE A O 1
ATOM 751 N N . HIS A 1 91 ? -0.577 4.885 -3.307 1.00 91.75 91 HIS A N 1
ATOM 752 C CA . HIS A 1 91 ? 0.071 4.059 -4.307 1.00 91.75 91 HIS A CA 1
ATOM 753 C C . HIS A 1 91 ? 1.583 3.920 -4.131 1.00 91.75 91 HIS A C 1
ATOM 755 O O . HIS A 1 91 ? 2.290 4.861 -3.780 1.00 91.75 91 HIS A O 1
ATOM 761 N N . TYR A 1 92 ? 2.090 2.721 -4.398 1.00 92.56 92 TYR A N 1
ATOM 762 C CA . TYR A 1 92 ? 3.519 2.440 -4.501 1.00 92.56 92 TYR A CA 1
ATOM 763 C C . TYR A 1 92 ? 3.955 2.522 -5.957 1.00 92.56 92 TYR A C 1
ATOM 765 O O . TYR A 1 92 ? 3.375 1.845 -6.810 1.00 92.56 92 TYR A O 1
ATOM 773 N N . LYS A 1 93 ? 4.942 3.367 -6.257 1.00 90.94 93 LYS A N 1
ATOM 774 C CA . LYS A 1 93 ? 5.387 3.646 -7.626 1.00 90.94 93 LYS A CA 1
ATOM 775 C C . LYS A 1 93 ? 6.416 2.626 -8.092 1.00 90.94 93 LYS A C 1
ATOM 777 O O . LYS A 1 93 ? 7.595 2.773 -7.822 1.00 90.94 93 LYS A O 1
ATOM 782 N N . LEU A 1 94 ? 5.972 1.614 -8.829 1.00 85.44 94 LEU A N 1
ATOM 783 C CA . LEU A 1 94 ? 6.855 0.631 -9.458 1.00 85.44 94 LEU A CA 1
ATOM 784 C C . LEU A 1 94 ? 7.470 1.237 -10.727 1.00 85.44 94 LEU A C 1
ATOM 786 O O . LEU A 1 94 ? 6.979 1.026 -11.835 1.00 85.44 94 LEU A O 1
ATOM 790 N N . GLU A 1 95 ? 8.500 2.054 -10.541 1.00 76.38 95 GLU A N 1
ATOM 791 C CA . GLU A 1 95 ? 9.273 2.693 -11.610 1.00 76.38 95 GLU A CA 1
ATOM 792 C C . GLU A 1 95 ? 10.660 2.047 -11.659 1.00 76.38 95 GLU A C 1
ATOM 794 O O . GLU A 1 95 ? 11.254 1.809 -10.611 1.00 76.38 95 GLU A O 1
ATOM 799 N N . ASN A 1 96 ? 11.184 1.741 -12.850 1.00 66.00 96 ASN A N 1
ATOM 800 C CA . ASN A 1 96 ? 12.541 1.198 -12.970 1.00 66.00 96 ASN A CA 1
ATOM 801 C C . ASN A 1 96 ? 13.560 2.197 -12.402 1.00 66.00 96 ASN A C 1
ATOM 803 O O . ASN A 1 96 ? 13.562 3.361 -12.801 1.00 66.00 96 ASN A O 1
ATOM 807 N N . ILE A 1 97 ? 14.417 1.731 -11.487 1.00 52.50 97 ILE A N 1
ATOM 808 C CA . ILE A 1 97 ? 15.512 2.526 -10.907 1.00 52.50 97 ILE A CA 1
ATOM 809 C C . ILE A 1 97 ? 16.769 2.487 -11.801 1.00 52.50 97 ILE A C 1
ATOM 811 O O . ILE A 1 97 ? 17.554 3.430 -11.758 1.00 52.50 97 ILE A O 1
ATOM 815 N N . ASP A 1 98 ? 16.919 1.487 -12.680 1.00 44.47 98 ASP A N 1
ATOM 816 C CA . ASP A 1 98 ? 18.086 1.366 -13.567 1.00 44.47 98 ASP A CA 1
ATOM 817 C C . ASP A 1 98 ? 17.843 1.935 -14.981 1.00 44.47 98 ASP A C 1
ATOM 819 O O . ASP A 1 98 ? 17.206 1.336 -15.848 1.00 44.47 98 ASP A O 1
ATOM 823 N N . ASP A 1 99 ? 18.380 3.135 -15.191 1.00 44.28 99 ASP A N 1
ATOM 824 C CA . ASP A 1 99 ? 19.367 3.426 -16.240 1.00 44.28 99 ASP A CA 1
ATOM 825 C C . ASP A 1 99 ? 19.035 3.116 -17.718 1.00 44.28 99 ASP A C 1
ATOM 827 O O . ASP A 1 99 ? 19.863 2.615 -18.478 1.00 44.28 99 ASP A O 1
ATOM 831 N N . GLN A 1 100 ? 17.857 3.520 -18.202 1.00 45.22 100 GLN A N 1
ATOM 832 C CA . GLN A 1 100 ? 17.689 3.791 -19.636 1.00 45.22 100 GLN A CA 1
ATOM 833 C C . GLN A 1 100 ? 17.307 5.245 -19.873 1.00 45.22 100 GLN A C 1
ATOM 835 O O . GLN A 1 100 ? 16.135 5.625 -19.858 1.00 45.22 100 GLN A O 1
ATOM 840 N N . LYS A 1 101 ? 18.335 6.050 -20.163 1.00 41.44 101 LYS A N 1
ATOM 841 C CA . LYS A 1 101 ? 18.223 7.287 -20.943 1.00 41.44 101 LYS A CA 1
ATOM 842 C C . LYS A 1 101 ? 17.441 6.982 -22.234 1.00 41.44 101 LYS A C 1
ATOM 844 O O . LYS A 1 101 ? 18.031 6.577 -23.229 1.00 41.44 101 LYS A O 1
ATOM 849 N N . GLY A 1 102 ? 16.116 7.139 -22.196 1.00 47.34 102 GLY A N 1
ATOM 850 C CA . GLY A 1 102 ? 15.217 6.992 -23.349 1.00 47.34 102 GLY A CA 1
ATOM 851 C C . GLY A 1 102 ? 14.313 5.749 -23.388 1.00 47.34 102 GLY A C 1
ATOM 852 O O . GLY A 1 102 ? 13.639 5.560 -24.396 1.00 47.34 102 GLY A O 1
ATOM 853 N N . GLY A 1 103 ? 14.271 4.914 -22.341 1.00 50.22 103 GLY A N 1
ATOM 854 C CA . GLY A 1 103 ? 13.390 3.733 -22.285 1.00 50.22 103 GLY A CA 1
ATOM 855 C C . GLY A 1 103 ? 11.917 4.058 -21.977 1.00 50.22 103 GLY A C 1
ATOM 856 O O . GLY A 1 103 ? 11.598 5.103 -21.410 1.00 50.22 103 GLY A O 1
ATOM 857 N N . GLU A 1 104 ? 10.996 3.156 -22.337 1.00 53.84 104 GLU A N 1
ATOM 858 C CA . GLU A 1 104 ? 9.558 3.312 -22.072 1.00 53.84 104 GLU A CA 1
ATOM 859 C C . GLU A 1 104 ? 9.287 3.359 -20.552 1.00 53.84 104 GLU A C 1
ATOM 861 O O . GLU A 1 104 ? 9.528 2.399 -19.819 1.00 53.84 104 GLU A O 1
ATOM 866 N N . HIS A 1 105 ? 8.789 4.493 -20.051 1.00 60.22 105 HIS A N 1
ATOM 867 C CA . HIS A 1 105 ? 8.479 4.657 -18.631 1.00 60.22 105 HIS A CA 1
ATOM 868 C C . HIS A 1 105 ? 7.208 3.883 -18.260 1.00 60.22 105 HIS A C 1
ATOM 870 O O . HIS A 1 105 ? 6.082 4.369 -18.421 1.00 60.22 105 HIS A O 1
ATOM 876 N N . PHE A 1 106 ? 7.375 2.681 -17.709 1.00 69.38 106 PHE A N 1
ATOM 877 C CA . PHE A 1 106 ? 6.257 1.919 -17.166 1.00 69.38 106 PHE A CA 1
ATOM 878 C C . PHE A 1 106 ? 5.770 2.556 -15.862 1.00 69.38 106 PHE A C 1
ATOM 880 O O . PHE A 1 106 ? 6.411 2.478 -14.819 1.00 69.38 106 PHE A O 1
ATOM 887 N N . LYS A 1 107 ? 4.598 3.192 -15.913 1.00 81.38 107 LYS A N 1
ATOM 888 C CA . LYS A 1 107 ? 3.936 3.794 -14.746 1.00 81.38 107 LYS A CA 1
ATOM 889 C C . LYS A 1 107 ? 3.187 2.738 -13.931 1.00 81.38 107 LYS A C 1
ATOM 891 O O . LYS A 1 107 ? 2.002 2.899 -13.656 1.00 81.38 107 LYS A O 1
ATOM 896 N N . ASN A 1 108 ? 3.835 1.628 -13.588 1.00 87.38 108 ASN A N 1
ATOM 897 C CA . ASN A 1 108 ? 3.194 0.609 -12.764 1.00 87.38 108 ASN A CA 1
ATOM 898 C C . ASN A 1 108 ? 2.994 1.139 -11.333 1.00 87.38 108 ASN A C 1
ATOM 900 O O . ASN A 1 108 ? 3.795 1.928 -10.820 1.00 87.38 108 ASN A O 1
ATOM 904 N N . ARG A 1 109 ? 1.902 0.731 -10.689 1.00 88.88 109 ARG A N 1
ATOM 905 C CA . ARG A 1 109 ? 1.472 1.155 -9.358 1.00 88.88 109 ARG A CA 1
ATOM 906 C C . ARG A 1 109 ? 0.854 -0.007 -8.589 1.00 88.88 109 ARG A C 1
ATOM 908 O O . ARG A 1 109 ? 0.178 -0.854 -9.173 1.00 88.88 109 ARG A O 1
ATOM 915 N N . ILE A 1 110 ? 1.034 -0.001 -7.272 1.00 90.31 110 ILE A N 1
ATOM 916 C CA . ILE A 1 110 ? 0.228 -0.803 -6.341 1.00 90.31 110 ILE A CA 1
ATOM 917 C C . ILE A 1 110 ? -0.654 0.150 -5.549 1.00 90.31 110 ILE A C 1
ATOM 919 O O . ILE A 1 110 ? -0.114 0.933 -4.777 1.00 90.31 110 ILE A O 1
ATOM 923 N N . TYR A 1 111 ? -1.972 0.087 -5.726 1.00 89.56 111 TYR A N 1
ATOM 924 C CA . TYR A 1 111 ? -2.929 0.926 -5.000 1.00 89.56 111 TYR A CA 1
ATOM 925 C C . TYR A 1 111 ? -3.420 0.224 -3.744 1.00 89.56 111 TYR A C 1
ATOM 927 O O . TYR A 1 111 ? -3.763 -0.963 -3.780 1.00 89.56 111 TYR A O 1
ATOM 935 N N . VAL A 1 112 ? -3.496 0.966 -2.644 1.00 91.56 112 VAL A N 1
ATOM 936 C CA . VAL A 1 112 ? -3.864 0.443 -1.332 1.00 91.56 112 VAL A CA 1
ATOM 937 C C . VAL A 1 112 ? -4.783 1.397 -0.583 1.00 91.56 112 VAL A C 1
ATOM 939 O O . VAL A 1 112 ? -4.717 2.614 -0.752 1.00 91.56 112 VAL A O 1
ATOM 942 N N . GLY A 1 113 ? -5.625 0.829 0.277 1.00 90.69 113 GLY A N 1
ATOM 943 C CA . GLY A 1 113 ? -6.461 1.572 1.212 1.00 90.69 113 GLY A CA 1
ATOM 944 C C . GLY A 1 113 ? -6.249 1.129 2.653 1.00 90.69 113 GLY A C 1
ATOM 945 O O . GLY A 1 113 ? -6.002 -0.045 2.932 1.00 90.69 113 GLY A O 1
ATOM 946 N N . PHE A 1 114 ? -6.368 2.077 3.577 1.00 90.56 114 PHE A N 1
ATOM 947 C CA . PHE A 1 114 ? -6.229 1.834 5.009 1.00 90.56 114 PHE A CA 1
ATOM 948 C C . PHE A 1 114 ? -7.590 1.522 5.635 1.00 90.56 114 PHE A C 1
ATOM 950 O O . PHE A 1 114 ? -8.558 2.261 5.464 1.00 90.56 114 PHE A O 1
ATOM 957 N N . ILE A 1 115 ? -7.661 0.434 6.397 1.00 89.31 115 ILE A N 1
ATOM 958 C CA . ILE A 1 115 ? -8.853 -0.012 7.119 1.00 89.31 115 ILE A CA 1
ATOM 959 C C . ILE A 1 115 ? -8.548 0.092 8.615 1.00 89.31 115 ILE A C 1
ATOM 961 O O . ILE A 1 115 ? -7.949 -0.817 9.192 1.00 89.31 115 ILE A O 1
ATOM 965 N N . LYS A 1 116 ? -8.963 1.202 9.236 1.00 87.44 116 LYS A N 1
ATOM 966 C CA . LYS A 1 116 ? -8.895 1.437 10.689 1.00 87.44 116 LYS A CA 1
ATOM 967 C C . LYS A 1 116 ? -10.325 1.423 11.256 1.00 87.44 116 LYS A C 1
ATOM 969 O O . LYS A 1 116 ? -11.029 2.424 11.198 1.00 87.44 116 LYS A O 1
ATOM 974 N N . SER A 1 117 ? -10.800 0.270 11.733 1.00 82.88 117 SER A N 1
ATOM 975 C CA . SER A 1 117 ? -12.158 0.099 12.282 1.00 82.88 117 SER A CA 1
ATOM 976 C C . SER A 1 117 ? -12.107 -0.606 13.639 1.00 82.88 117 SER A C 1
ATOM 978 O O . SER A 1 117 ? -12.007 -1.835 13.726 1.00 82.88 117 SER A O 1
ATOM 980 N N . GLY A 1 118 ? -12.164 0.181 14.717 1.00 82.88 118 GLY A N 1
ATOM 981 C CA . GLY A 1 118 ? -11.991 -0.314 16.084 1.00 82.88 118 GLY A CA 1
ATOM 982 C C . GLY A 1 118 ? -10.637 -1.007 16.255 1.00 82.88 118 GLY A C 1
ATOM 983 O O . GLY A 1 118 ? -9.603 -0.465 15.883 1.00 82.88 118 GLY A O 1
ATOM 984 N N . LYS A 1 119 ? -10.641 -2.247 16.761 1.00 82.62 119 LYS A N 1
ATOM 985 C CA . LYS A 1 119 ? -9.416 -3.059 16.900 1.00 82.62 119 LYS A CA 1
ATOM 986 C C . LYS A 1 119 ? -8.864 -3.580 15.569 1.00 82.62 119 LYS A C 1
ATOM 988 O O . LYS A 1 119 ? -7.767 -4.132 15.541 1.00 82.62 119 LYS A O 1
ATOM 993 N N . LEU A 1 120 ? -9.620 -3.477 14.476 1.00 82.88 120 LEU A N 1
ATOM 994 C CA . LEU A 1 120 ? -9.141 -3.928 13.181 1.00 82.88 120 LEU A CA 1
ATOM 995 C C . LEU A 1 120 ? -8.340 -2.830 12.499 1.00 82.88 120 LEU A C 1
ATOM 997 O O . LEU A 1 120 ? -8.875 -1.783 12.139 1.00 82.88 120 LEU A O 1
ATOM 1001 N N . LYS A 1 121 ? -7.083 -3.159 12.237 1.00 88.69 121 LYS A N 1
ATOM 1002 C CA . LYS A 1 121 ? -6.139 -2.324 11.519 1.00 88.69 121 LYS A CA 1
ATOM 1003 C C . LYS A 1 121 ? -5.496 -3.149 10.416 1.00 88.69 121 LYS A C 1
ATOM 1005 O O . LYS A 1 121 ? -4.743 -4.082 10.695 1.00 88.69 121 LYS A O 1
ATOM 1010 N N . LYS A 1 122 ? -5.885 -2.884 9.170 1.00 89.19 122 LYS A N 1
ATOM 1011 C CA . LYS A 1 122 ? -5.422 -3.619 7.986 1.00 89.19 122 LYS A CA 1
ATOM 1012 C C . LYS A 1 122 ? -5.234 -2.690 6.797 1.00 89.19 122 LYS A C 1
ATOM 1014 O O . LYS A 1 122 ? -5.838 -1.626 6.733 1.00 89.19 122 LYS A O 1
ATOM 1019 N N . ILE A 1 123 ? -4.416 -3.127 5.849 1.00 91.12 123 ILE A N 1
ATOM 1020 C CA . ILE A 1 123 ? -4.209 -2.457 4.568 1.00 91.12 123 ILE A CA 1
ATOM 1021 C C . ILE A 1 123 ? -4.781 -3.372 3.484 1.00 91.12 123 ILE A C 1
ATOM 1023 O O . ILE A 1 123 ? -4.427 -4.549 3.413 1.00 91.12 123 ILE A O 1
ATOM 1027 N N . GLY A 1 124 ? -5.711 -2.854 2.687 1.00 88.88 124 GLY A N 1
ATOM 1028 C CA . GLY A 1 124 ? -6.305 -3.558 1.552 1.00 88.88 124 GLY A CA 1
ATOM 1029 C C . GLY A 1 124 ? -5.589 -3.197 0.255 1.00 88.88 124 GLY A C 1
ATOM 1030 O O . GLY A 1 124 ? -5.337 -2.020 0.011 1.00 88.88 124 GLY A O 1
ATOM 1031 N N . ILE A 1 125 ? -5.279 -4.189 -0.583 1.00 88.69 125 ILE A N 1
ATOM 1032 C CA . ILE A 1 125 ? -4.667 -3.976 -1.904 1.00 88.69 125 ILE A CA 1
ATOM 1033 C C . ILE A 1 125 ? -5.763 -3.907 -2.967 1.00 88.69 125 ILE A C 1
ATOM 1035 O O . ILE A 1 125 ? -6.448 -4.897 -3.213 1.00 88.69 125 ILE A O 1
ATOM 1039 N N . ALA A 1 126 ? -5.920 -2.748 -3.600 1.00 85.25 126 ALA A N 1
ATOM 1040 C CA . ALA A 1 126 ? -6.947 -2.499 -4.607 1.00 85.25 126 ALA A CA 1
ATOM 1041 C C . ALA A 1 126 ? -6.515 -2.872 -6.028 1.00 85.25 126 ALA A C 1
ATOM 1043 O O . ALA A 1 126 ? -7.341 -3.316 -6.823 1.00 85.25 126 ALA A O 1
ATOM 1044 N N . HIS A 1 127 ? -5.243 -2.653 -6.369 1.00 85.00 127 HIS A N 1
ATOM 1045 C CA . HIS A 1 127 ? -4.731 -2.861 -7.724 1.00 85.00 127 HIS A CA 1
ATOM 1046 C C . HIS A 1 127 ? -3.213 -3.040 -7.720 1.00 85.00 127 HIS A C 1
ATOM 1048 O O . HIS A 1 127 ? -2.530 -2.437 -6.899 1.00 85.00 127 HIS A O 1
ATOM 1054 N N . ILE A 1 128 ? -2.695 -3.839 -8.654 1.00 86.88 128 ILE A N 1
ATOM 1055 C CA . ILE A 1 128 ? -1.267 -3.966 -8.977 1.00 86.88 128 ILE A CA 1
ATOM 1056 C C . ILE A 1 128 ? -1.157 -3.980 -10.494 1.00 86.88 128 ILE A C 1
ATOM 1058 O O . ILE A 1 128 ? -1.718 -4.870 -11.116 1.00 86.88 128 ILE A O 1
ATOM 1062 N N . GLY A 1 129 ? -0.450 -3.039 -11.103 1.00 82.44 129 GLY A N 1
ATOM 1063 C CA . GLY A 1 129 ? -0.289 -3.004 -12.559 1.00 82.44 129 GLY A CA 1
ATOM 1064 C C . GLY A 1 129 ? -0.164 -1.582 -13.068 1.00 82.44 129 GLY A C 1
ATOM 1065 O O . GLY A 1 129 ? 0.258 -0.705 -12.324 1.00 82.44 129 GLY A O 1
ATOM 1066 N N . PHE A 1 130 ? -0.52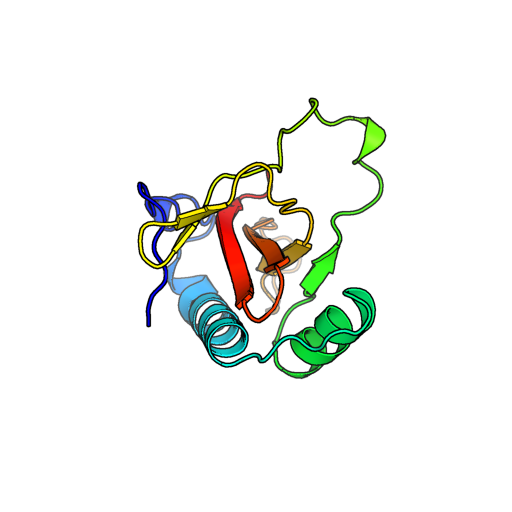9 -1.330 -14.322 1.00 80.00 130 PHE A N 1
ATOM 1067 C CA . PHE A 1 130 ? -0.479 0.021 -14.882 1.00 80.00 130 PHE A CA 1
ATOM 1068 C C . PHE A 1 130 ? -1.297 1.035 -14.058 1.00 80.00 130 PHE A C 1
ATOM 1070 O O . PHE A 1 130 ? -2.318 0.670 -13.473 1.00 80.00 130 PHE A O 1
ATOM 1077 N N . HIS A 1 131 ? -0.833 2.287 -14.017 1.00 80.38 131 HIS A N 1
ATOM 1078 C CA . HIS A 1 131 ? -1.523 3.421 -13.395 1.00 80.38 131 HIS A CA 1
ATOM 1079 C C . HIS A 1 131 ? -2.998 3.473 -13.811 1.00 80.38 131 HIS A C 1
ATOM 1081 O O . HIS A 1 131 ? -3.290 3.339 -15.001 1.00 80.38 131 HIS A O 1
ATOM 1087 N N . LEU A 1 132 ? -3.893 3.658 -12.836 1.00 71.94 132 LEU A N 1
ATOM 1088 C CA . LEU A 1 132 ? -5.322 3.863 -13.082 1.00 71.94 132 LEU A CA 1
ATOM 1089 C C . LEU A 1 132 ? -5.588 5.302 -13.534 1.00 71.94 132 LEU A C 1
ATOM 1091 O O . LEU A 1 132 ? -4.886 6.213 -13.034 1.00 71.94 132 LEU A O 1
#

Sequence (132 aa):
MQLYYKDFNSLSKVKGGFQNFQKEIVNFLHTLNFFELHDGSIQEEVKEINAKVTHVFCEEGGAKSKRAQDELKREFIFKNKKYSNVNCEFHYKLENIDDQKGGEHFKNRIYVGFIKSGKLKKIGIAHIGFHL

Secondary structure (DSSP, 8-state):
-----TT---GGG-TT-GGGTHHHHHHHHHHHHH----SS-HHHHHHHHHTTSSS-EEE--TTGGGSPTTTTEEEEEETTEEEEEEE--EEEEE---S--TT-----EEEEEEEEEETTEEEEEEEEEEE--